Protein AF-A0A950XV30-F1 (afdb_monomer_lite)

Secondary structure (DSSP, 8-state):
--------SSHHHHHHHHHHHHHHHHHHHHT--HHHHHHHHHHHHHTSHHHHHHHHHHHHHHHHHHHS--SS--SS-TTTHHHHHHHHHHHHHHHHHHHHHHHHHHHHHHHHHHHHHHHHHHHHHHHHHHHHHHHHHHHHTT-GGGG-HHHHHTTS---HHHHHHHHHHHS--

Sequence (173 aa):
MKITPKLTATSTVAQDNISRIVRLETEFLEKRSFAERIGDRIADFMGSIQFVLIHVVWFTLWIVVNISFVPLPHFDPYPFLLLGQIVSIEAVLLSTFVLMKQNRMSRRADQREHLDLQINLLSEQELTKLLQLTRLLCERHGIVEARDEQVKELAKETAVEELAETLKREMPD

Radius of gyration: 30.9 Å; chains: 1; bounding box: 87×41×77 Å

pLDDT: mean 76.93, std 13.34,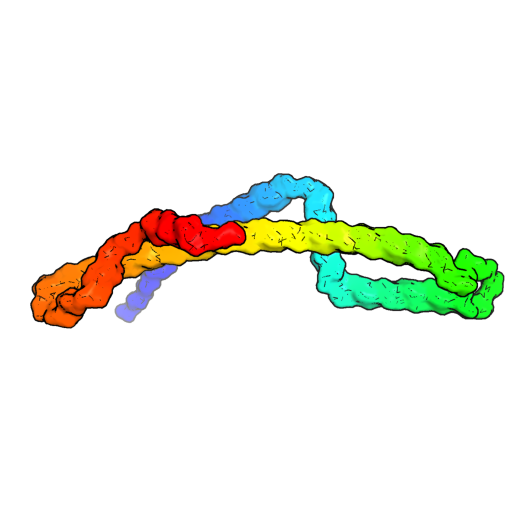 range [37.91, 95.75]

Foldseek 3Di:
DDDDDDPDDPCPVVVVVVVVVVVVVVVVVVPDDPVVVVLVVVLVLLPDPVVVVVVVVVVVVLCCVQPDPDPDPNPQHPVRPPVVVVVVVVVVVSVVSVVVVVVVVVVVVVVVVVVVVVVVLVVLVVVLVVLVVVLVVCVVVVNPVSPDPVSVVSNPNPPVVVVVVVCVVPDDD

Structure (mmCIF, N/CA/C/O backbone):
data_AF-A0A950XV30-F1
#
_entry.id   AF-A0A950XV30-F1
#
loop_
_atom_site.group_PDB
_atom_site.id
_atom_site.type_symbol
_atom_site.label_atom_id
_atom_site.label_alt_id
_atom_site.label_comp_id
_atom_site.label_asym_id
_atom_site.label_entity_id
_atom_site.label_seq_id
_atom_site.pdbx_PDB_ins_code
_atom_site.Cartn_x
_atom_site.Cartn_y
_atom_site.Cartn_z
_atom_site.occupancy
_atom_site.B_iso_or_equiv
_atom_site.auth_seq_id
_atom_site.auth_comp_id
_atom_site.auth_asym_id
_atom_site.auth_atom_id
_atom_site.pdbx_PDB_model_num
ATOM 1 N N . MET A 1 1 ? -58.975 -3.823 -2.084 1.00 40.47 1 MET A N 1
ATOM 2 C CA . MET A 1 1 ? -57.963 -3.931 -1.012 1.00 40.47 1 MET A CA 1
ATOM 3 C C . MET A 1 1 ? -56.592 -4.086 -1.664 1.00 40.47 1 MET A C 1
ATOM 5 O O . MET A 1 1 ? -56.290 -5.158 -2.163 1.00 40.47 1 MET A O 1
ATOM 9 N N . LYS A 1 2 ? -55.813 -3.003 -1.787 1.00 37.91 2 LYS A N 1
ATOM 10 C CA . LYS A 1 2 ? -54.412 -3.043 -2.240 1.00 37.91 2 LYS A CA 1
ATOM 11 C C . LYS A 1 2 ? -53.585 -2.317 -1.188 1.00 37.91 2 LYS A C 1
ATOM 13 O O . LYS A 1 2 ? -53.742 -1.116 -1.011 1.00 37.91 2 LYS A O 1
ATOM 18 N N . ILE A 1 3 ? -52.784 -3.079 -0.456 1.00 47.97 3 ILE A N 1
ATOM 19 C CA . ILE A 1 3 ? -51.847 -2.575 0.542 1.00 47.97 3 ILE A CA 1
ATOM 20 C C . ILE A 1 3 ? -50.509 -2.420 -0.183 1.00 47.97 3 ILE A C 1
ATOM 22 O O . ILE A 1 3 ? -49.890 -3.410 -0.559 1.00 47.97 3 ILE A O 1
ATOM 26 N N . THR A 1 4 ? -50.095 -1.183 -0.434 1.00 45.41 4 THR A N 1
ATOM 27 C CA . THR A 1 4 ? -48.734 -0.840 -0.868 1.00 45.41 4 THR A CA 1
ATOM 28 C C . THR A 1 4 ? -47.928 -0.418 0.361 1.00 45.41 4 THR A C 1
ATOM 30 O O . THR A 1 4 ? -48.354 0.522 1.038 1.00 45.41 4 THR A O 1
ATOM 33 N N . PRO A 1 5 ? -46.789 -1.059 0.682 1.00 51.12 5 PRO A N 1
ATOM 34 C CA . PRO A 1 5 ? -45.969 -0.642 1.809 1.00 51.12 5 PRO A CA 1
ATOM 35 C C . PRO A 1 5 ? -45.087 0.556 1.419 1.00 51.12 5 PRO A C 1
ATOM 37 O O . PRO A 1 5 ? -44.479 0.591 0.350 1.00 51.12 5 PRO A O 1
ATOM 40 N N . LYS A 1 6 ? -45.039 1.554 2.306 1.00 48.62 6 LYS A N 1
ATOM 41 C CA . LYS A 1 6 ? -44.153 2.728 2.257 1.00 48.62 6 LYS A CA 1
ATOM 42 C C . LYS A 1 6 ? -42.691 2.289 2.448 1.00 48.62 6 LYS A C 1
ATOM 44 O O . LYS A 1 6 ? -42.301 1.941 3.557 1.00 48.62 6 LYS A O 1
ATOM 49 N N . LEU A 1 7 ? -41.882 2.368 1.394 1.00 50.59 7 LEU A N 1
ATOM 50 C CA . LEU A 1 7 ? -40.415 2.278 1.424 1.00 50.59 7 LEU A CA 1
ATOM 51 C C . LEU A 1 7 ? -39.828 3.673 1.146 1.00 50.59 7 LEU A C 1
ATOM 53 O O . LEU A 1 7 ? -39.412 3.950 0.029 1.00 50.59 7 LEU A O 1
ATOM 57 N N . THR A 1 8 ? -39.851 4.592 2.117 1.00 53.66 8 THR A N 1
ATOM 58 C CA . THR A 1 8 ? -39.349 5.973 1.900 1.00 53.66 8 THR A CA 1
ATOM 59 C C . THR A 1 8 ? -38.631 6.606 3.101 1.00 53.66 8 THR A C 1
ATOM 61 O O . THR A 1 8 ? -38.468 7.819 3.126 1.00 53.66 8 THR A O 1
ATOM 64 N N . ALA A 1 9 ? -38.195 5.833 4.104 1.00 53.41 9 ALA A N 1
ATOM 65 C CA . ALA A 1 9 ? -37.477 6.388 5.268 1.00 53.41 9 ALA A CA 1
ATOM 66 C C . ALA A 1 9 ? -35.976 6.040 5.312 1.00 53.41 9 ALA A C 1
ATOM 68 O O . ALA A 1 9 ? -35.199 6.770 5.914 1.00 53.41 9 ALA A O 1
ATOM 69 N N . THR A 1 10 ? -35.539 4.971 4.642 1.00 52.53 10 THR A N 1
ATOM 70 C CA . THR A 1 10 ? -34.134 4.520 4.668 1.00 52.53 10 THR A CA 1
ATOM 71 C C . THR A 1 10 ? -33.253 5.189 3.606 1.00 52.53 10 THR A C 1
ATOM 73 O O . THR A 1 10 ? -32.030 5.111 3.687 1.00 52.53 10 THR A O 1
ATOM 76 N N . SER A 1 11 ? -33.843 5.865 2.611 1.00 58.97 11 SER A N 1
ATOM 77 C CA . SER A 1 11 ? -33.090 6.481 1.510 1.00 58.97 11 SER A CA 1
ATOM 78 C C . SER A 1 11 ? -32.386 7.780 1.903 1.00 58.97 11 SER A C 1
ATOM 80 O O . SER A 1 11 ? -31.372 8.097 1.300 1.00 58.97 11 SER A O 1
ATOM 82 N N . THR A 1 12 ? -32.863 8.518 2.909 1.00 65.75 12 THR A N 1
ATOM 83 C CA . THR A 1 12 ? -32.299 9.826 3.288 1.00 65.75 12 THR A CA 1
ATOM 84 C C . THR A 1 12 ? -30.998 9.709 4.073 1.00 65.75 12 THR A C 1
ATOM 86 O O . THR A 1 12 ? -30.049 10.416 3.758 1.00 65.75 12 THR A O 1
ATOM 89 N N . VAL A 1 13 ? -30.907 8.792 5.042 1.00 69.81 13 VAL A N 1
ATOM 90 C CA . VAL A 1 13 ? -29.677 8.591 5.836 1.00 69.81 13 VAL A CA 1
ATOM 91 C C . VAL A 1 13 ? -28.576 7.946 4.993 1.00 69.81 13 VAL A C 1
ATOM 93 O O . VAL A 1 13 ? -27.427 8.371 5.048 1.00 69.81 13 VAL A O 1
ATOM 96 N N . ALA A 1 14 ? -28.921 6.962 4.156 1.00 71.31 14 ALA A N 1
ATOM 97 C CA . ALA A 1 14 ? -27.965 6.353 3.236 1.00 71.31 14 ALA A CA 1
ATOM 98 C C . ALA A 1 14 ? -27.452 7.365 2.194 1.00 71.31 14 ALA A C 1
ATOM 100 O O . ALA A 1 14 ? -26.251 7.420 1.943 1.00 71.31 14 ALA A O 1
ATOM 101 N N . GLN A 1 15 ? -28.332 8.202 1.627 1.00 76.06 15 GLN A N 1
ATOM 102 C CA . GLN A 1 15 ? -27.927 9.265 0.700 1.00 76.06 15 GLN A CA 1
ATOM 103 C C . GLN A 1 15 ? -27.083 10.345 1.384 1.00 76.06 15 GLN A C 1
ATOM 105 O O . GLN A 1 15 ? -26.090 10.779 0.802 1.00 76.06 15 GLN A O 1
ATOM 110 N N . ASP A 1 16 ? -27.424 10.741 2.613 1.00 77.50 16 ASP A N 1
ATOM 111 C CA . ASP A 1 16 ? -26.635 11.701 3.391 1.00 77.50 16 ASP A CA 1
ATOM 112 C C . ASP A 1 16 ? -25.234 11.148 3.690 1.00 77.50 16 ASP A C 1
ATOM 114 O O . ASP A 1 16 ? -24.238 11.804 3.391 1.00 77.50 16 ASP A O 1
ATOM 118 N N . ASN A 1 17 ? -25.131 9.898 4.149 1.00 77.69 17 ASN A N 1
ATOM 119 C CA . ASN A 1 17 ? -23.848 9.239 4.406 1.00 77.69 17 ASN A CA 1
ATOM 120 C C . ASN A 1 17 ? -22.986 9.124 3.141 1.00 77.69 17 ASN A C 1
ATOM 122 O O . ASN A 1 17 ? -21.804 9.462 3.174 1.00 77.69 17 ASN A O 1
ATOM 126 N N . ILE A 1 18 ? -23.573 8.715 2.010 1.00 80.50 18 ILE A N 1
ATOM 127 C CA . ILE A 1 18 ? -22.871 8.666 0.718 1.00 80.50 18 ILE A CA 1
ATOM 128 C C . ILE A 1 18 ? -22.387 10.066 0.327 1.00 80.50 18 ILE A C 1
ATOM 130 O O . ILE A 1 18 ? -21.238 10.223 -0.076 1.00 80.50 18 ILE A O 1
ATOM 134 N N . SER A 1 19 ? -23.217 11.099 0.495 1.00 78.44 19 SER A N 1
ATOM 135 C CA . SER A 1 19 ? -22.829 12.476 0.170 1.00 78.44 19 SER A CA 1
ATOM 136 C C . SER A 1 19 ? -21.684 12.995 1.048 1.00 78.44 19 SER A C 1
ATOM 138 O O . SER A 1 19 ? -20.811 13.710 0.554 1.00 78.44 19 SER A O 1
ATOM 140 N N . ARG A 1 20 ? -21.626 12.584 2.323 1.00 76.81 20 ARG A N 1
ATOM 141 C CA . ARG A 1 20 ? -20.527 12.915 3.244 1.00 76.81 20 ARG A CA 1
ATOM 142 C C . ARG A 1 20 ? -19.228 12.213 2.863 1.00 76.81 20 ARG A C 1
ATOM 144 O O . ARG A 1 20 ? -18.186 12.861 2.859 1.00 76.81 20 ARG A O 1
ATOM 151 N N . ILE A 1 21 ? -19.290 10.930 2.503 1.00 76.62 21 ILE A N 1
ATOM 152 C CA . ILE A 1 21 ? -18.128 10.168 2.017 1.00 76.62 21 ILE A CA 1
ATOM 153 C C . ILE A 1 21 ? -17.586 10.808 0.737 1.00 76.62 21 ILE A C 1
ATOM 155 O O . ILE A 1 21 ? -16.397 11.104 0.654 1.00 76.62 21 ILE A O 1
ATOM 159 N N . VAL A 1 22 ? -18.468 11.107 -0.221 1.00 76.81 22 VAL A N 1
ATOM 160 C CA . VAL A 1 22 ? -18.091 11.768 -1.477 1.00 76.81 22 VAL A CA 1
ATOM 161 C C . VAL A 1 22 ? -17.480 13.142 -1.210 1.00 76.81 22 VAL A C 1
ATOM 163 O O . VAL A 1 22 ? -16.454 13.455 -1.804 1.00 76.81 22 VAL A O 1
ATOM 166 N N . ARG A 1 23 ? -18.043 13.944 -0.291 1.00 76.25 23 ARG A N 1
ATOM 167 C CA . ARG A 1 23 ? -17.497 15.266 0.056 1.00 76.25 23 ARG A CA 1
ATOM 168 C C . ARG A 1 23 ? -16.100 15.171 0.676 1.00 76.25 23 ARG A C 1
ATOM 170 O O . ARG A 1 23 ? -15.209 15.914 0.270 1.00 76.25 23 ARG A O 1
ATOM 177 N N . LEU A 1 24 ? -15.899 14.255 1.622 1.00 73.31 24 LEU A N 1
ATOM 178 C CA . LEU A 1 24 ? -14.591 14.026 2.240 1.00 73.31 24 LEU A CA 1
ATOM 179 C C . LEU A 1 24 ? -13.563 13.596 1.192 1.00 73.31 24 LEU A C 1
ATOM 181 O O . LEU A 1 24 ? -12.463 14.141 1.150 1.00 73.31 24 LEU A O 1
ATOM 185 N N . GLU A 1 25 ? -13.932 12.681 0.298 1.00 67.81 25 GLU A N 1
ATOM 186 C CA . GLU A 1 25 ? -13.052 12.243 -0.782 1.00 67.81 25 GLU A CA 1
ATOM 187 C C . GLU A 1 25 ? -12.741 13.381 -1.764 1.00 67.81 25 GLU A C 1
ATOM 189 O O . GLU A 1 25 ? -11.584 13.557 -2.142 1.00 67.81 25 GLU A O 1
ATOM 194 N N . THR A 1 26 ? -13.717 14.231 -2.105 1.00 65.50 26 THR A N 1
ATOM 195 C CA . THR A 1 26 ? -13.465 15.423 -2.930 1.00 65.50 26 THR A CA 1
ATOM 196 C C . THR A 1 26 ? -12.553 16.435 -2.242 1.00 65.50 26 THR A C 1
ATOM 198 O O . THR A 1 26 ? -11.645 16.933 -2.895 1.00 65.50 26 THR A O 1
ATOM 201 N N . GLU A 1 27 ? -12.692 16.683 -0.936 1.00 67.31 27 GLU A N 1
ATOM 202 C CA . GLU A 1 27 ? -11.785 17.577 -0.197 1.00 67.31 27 GLU A CA 1
ATOM 203 C C . GLU A 1 27 ? -10.356 17.012 -0.114 1.00 67.31 27 GLU A C 1
ATOM 205 O O . GLU A 1 27 ? -9.377 17.760 -0.205 1.00 67.31 27 GLU A O 1
ATOM 210 N N . PHE A 1 28 ? -10.214 15.688 0.005 1.00 61.16 28 PHE A N 1
ATOM 211 C CA . PHE A 1 28 ? -8.917 15.012 -0.089 1.00 61.16 28 PHE A CA 1
ATOM 212 C C . PHE A 1 28 ? -8.311 15.111 -1.494 1.00 61.16 28 PHE A C 1
ATOM 214 O O . PHE A 1 28 ? -7.094 15.245 -1.622 1.00 61.16 28 PHE A O 1
ATOM 221 N N . LEU A 1 29 ? -9.130 15.057 -2.547 1.00 58.28 29 LEU A N 1
ATOM 222 C CA . LEU A 1 29 ? -8.680 15.183 -3.934 1.00 58.28 29 LEU A CA 1
ATOM 223 C C . LEU A 1 29 ? -8.347 16.634 -4.319 1.00 58.28 29 LEU A C 1
ATOM 225 O O . LEU A 1 29 ? -7.397 16.847 -5.073 1.00 58.28 29 LEU A O 1
ATOM 229 N N . GLU A 1 30 ? -9.080 17.620 -3.798 1.00 59.59 30 GLU A N 1
ATOM 230 C CA . GLU A 1 30 ? -8.876 19.050 -4.073 1.00 59.59 30 GLU A CA 1
ATOM 231 C C . GLU A 1 30 ? -7.606 19.609 -3.420 1.00 59.59 30 GLU A C 1
ATOM 233 O O . GLU A 1 30 ? -7.003 20.541 -3.950 1.00 59.59 30 GLU A O 1
ATOM 238 N N . LYS A 1 31 ? -7.137 19.007 -2.320 1.00 56.94 31 LYS A N 1
ATOM 239 C CA . LYS A 1 31 ? -5.886 19.399 -1.646 1.00 56.94 31 LYS A CA 1
ATOM 240 C C . LYS A 1 31 ? -4.624 18.746 -2.217 1.00 56.94 31 LYS A C 1
ATOM 242 O O . LYS A 1 31 ? -3.536 19.003 -1.702 1.00 56.94 31 LYS A O 1
ATOM 247 N N . ARG A 1 32 ? -4.729 17.912 -3.258 1.00 59.94 32 ARG A N 1
ATOM 248 C CA . ARG A 1 32 ? -3.559 17.207 -3.795 1.00 59.94 32 ARG A CA 1
ATOM 249 C C . ARG A 1 32 ? -2.660 18.115 -4.615 1.00 59.94 32 ARG A C 1
ATOM 251 O O . ARG A 1 32 ? -3.085 18.727 -5.596 1.00 59.94 32 ARG A O 1
ATOM 258 N N . SER A 1 33 ? -1.379 18.120 -4.262 1.00 71.12 33 SER A N 1
ATOM 259 C CA . SER A 1 33 ? -0.349 18.790 -5.053 1.00 71.12 33 SER A CA 1
ATOM 260 C C . SER A 1 33 ? -0.275 18.173 -6.456 1.00 71.12 33 SER A C 1
ATOM 262 O O . SER A 1 33 ? -0.471 16.969 -6.640 1.00 71.12 33 SER A O 1
ATOM 264 N N . PHE A 1 34 ? 0.048 18.980 -7.471 1.00 68.12 34 PHE A N 1
ATOM 265 C CA . PHE A 1 34 ? 0.259 18.507 -8.847 1.00 68.12 34 PHE A CA 1
ATOM 266 C C . PHE A 1 34 ? 1.256 17.332 -8.905 1.00 68.12 34 PHE A C 1
ATOM 268 O O . PHE A 1 34 ? 1.055 16.379 -9.662 1.00 68.12 34 PHE A O 1
ATOM 275 N N . ALA A 1 35 ? 2.265 17.352 -8.028 1.00 65.19 35 ALA A N 1
ATOM 276 C CA . ALA A 1 35 ? 3.236 16.275 -7.861 1.00 65.19 35 ALA A CA 1
ATOM 277 C C . ALA A 1 35 ? 2.605 14.961 -7.361 1.00 65.19 35 ALA A C 1
ATOM 279 O O . ALA A 1 35 ? 2.950 13.893 -7.859 1.00 65.19 35 ALA A O 1
ATOM 280 N N . GLU A 1 36 ? 1.638 15.016 -6.442 1.00 69.19 36 GLU A N 1
ATOM 281 C CA . GLU A 1 36 ? 0.926 13.824 -5.954 1.00 69.19 36 GLU A CA 1
ATOM 282 C C . GLU A 1 36 ? 0.019 13.234 -7.035 1.00 69.19 36 GLU A C 1
ATOM 284 O O . GLU A 1 36 ? -0.088 12.018 -7.176 1.00 69.19 36 GLU A O 1
ATOM 289 N N . ARG A 1 37 ? -0.603 14.090 -7.852 1.00 73.19 37 ARG A N 1
ATOM 290 C CA . ARG A 1 37 ? -1.478 13.647 -8.945 1.00 73.19 37 ARG A CA 1
ATOM 291 C C . ARG A 1 37 ? -0.700 12.967 -10.071 1.00 73.19 37 ARG A C 1
ATOM 293 O O . ARG A 1 37 ? -1.187 11.997 -10.650 1.00 73.19 37 ARG A O 1
ATOM 300 N N . ILE A 1 38 ? 0.503 13.457 -10.369 1.00 72.31 38 ILE A N 1
ATOM 301 C CA . ILE A 1 38 ? 1.439 12.790 -11.281 1.00 72.31 38 ILE A CA 1
ATOM 302 C C . ILE A 1 38 ? 1.968 11.500 -10.648 1.00 72.31 38 ILE A C 1
ATOM 3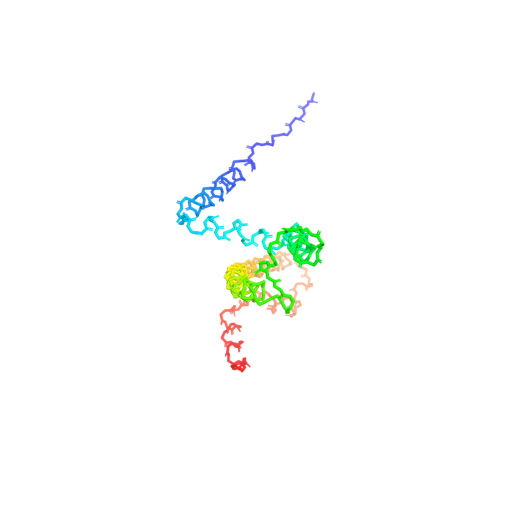04 O O . ILE A 1 38 ? 1.953 10.459 -11.302 1.00 72.31 38 ILE A O 1
ATOM 308 N N . GLY A 1 39 ? 2.367 11.548 -9.376 1.00 71.94 39 GLY A N 1
ATOM 309 C CA . GLY A 1 39 ? 2.893 10.399 -8.642 1.00 71.94 39 GLY A CA 1
ATOM 310 C C . GLY A 1 39 ? 1.920 9.223 -8.584 1.00 71.94 39 GLY A C 1
ATOM 311 O O . GLY A 1 39 ? 2.338 8.081 -8.747 1.00 71.94 39 GLY A O 1
ATOM 312 N N . ASP A 1 40 ? 0.620 9.475 -8.427 1.00 73.12 40 ASP A N 1
ATOM 313 C CA . ASP A 1 40 ? -0.397 8.420 -8.436 1.00 73.12 40 ASP A CA 1
ATOM 314 C C . ASP A 1 40 ? -0.525 7.751 -9.811 1.00 73.12 40 ASP A C 1
ATOM 316 O O . ASP A 1 40 ? -0.476 6.526 -9.889 1.00 73.12 40 ASP A O 1
ATOM 320 N N . ARG A 1 41 ? -0.571 8.527 -10.903 1.00 75.50 41 ARG A N 1
ATOM 321 C CA . ARG A 1 41 ? -0.612 7.953 -12.262 1.00 75.50 41 ARG A CA 1
ATOM 322 C C . ARG A 1 41 ? 0.635 7.138 -12.582 1.00 75.50 41 ARG A C 1
ATOM 324 O O . ARG A 1 41 ? 0.537 6.078 -13.192 1.00 75.50 41 ARG A O 1
ATOM 331 N N . ILE A 1 42 ? 1.799 7.639 -12.180 1.00 75.38 42 ILE A N 1
ATOM 332 C CA . ILE A 1 42 ? 3.076 6.954 -12.374 1.00 75.38 42 ILE A CA 1
ATOM 333 C C . ILE A 1 42 ? 3.108 5.653 -11.558 1.00 75.38 42 ILE A C 1
ATOM 335 O O . ILE A 1 42 ? 3.480 4.607 -12.084 1.00 75.38 42 ILE A O 1
ATOM 339 N N . ALA A 1 43 ? 2.668 5.690 -10.298 1.00 74.25 43 ALA A N 1
ATOM 340 C CA . ALA A 1 43 ? 2.617 4.520 -9.425 1.00 74.25 43 ALA A CA 1
ATOM 341 C C . ALA A 1 43 ? 1.661 3.431 -9.941 1.00 74.25 43 ALA A C 1
ATOM 343 O O . ALA A 1 43 ? 1.920 2.238 -9.749 1.00 74.25 43 ALA A O 1
ATOM 344 N N . ASP A 1 44 ? 0.562 3.822 -10.582 1.00 78.69 44 ASP A N 1
ATOM 345 C CA . ASP A 1 44 ? -0.372 2.889 -11.213 1.00 78.69 44 ASP A CA 1
ATOM 346 C C . ASP A 1 44 ? 0.213 2.315 -12.510 1.00 78.69 44 ASP A C 1
ATOM 348 O O . ASP A 1 44 ? 0.139 1.107 -12.737 1.00 78.69 44 ASP A O 1
ATOM 352 N N . PHE A 1 45 ? 0.888 3.146 -13.309 1.00 81.06 45 PHE A N 1
ATOM 353 C CA . PHE A 1 45 ? 1.557 2.722 -14.539 1.00 81.06 45 PHE A CA 1
ATOM 354 C C . PHE A 1 45 ? 2.701 1.729 -14.283 1.00 81.06 45 PHE A C 1
ATOM 356 O O . PHE A 1 45 ? 2.755 0.693 -14.940 1.00 81.06 45 PHE A O 1
ATOM 363 N N . MET A 1 46 ? 3.560 1.973 -13.286 1.00 80.69 46 MET A N 1
ATOM 364 C CA . MET A 1 46 ? 4.669 1.068 -12.930 1.00 80.69 46 MET A CA 1
ATOM 365 C C . MET A 1 46 ? 4.209 -0.321 -12.468 1.00 80.69 46 MET A C 1
ATOM 367 O O . MET A 1 46 ? 4.973 -1.276 -12.544 1.00 80.69 46 MET A O 1
ATOM 371 N N . GLY A 1 47 ? 2.971 -0.450 -11.982 1.00 77.69 47 GLY A N 1
ATOM 372 C CA . GLY A 1 47 ? 2.395 -1.739 -11.591 1.00 77.69 47 GLY A CA 1
ATOM 373 C C . GLY A 1 47 ? 1.724 -2.503 -12.736 1.00 77.69 47 GLY A C 1
ATOM 374 O O . GLY A 1 47 ? 1.173 -3.574 -12.494 1.00 77.69 47 GLY A O 1
ATOM 375 N N . SER A 1 48 ? 1.708 -1.954 -13.954 1.00 86.81 48 SER A N 1
ATOM 376 C CA . SER A 1 48 ? 0.987 -2.525 -15.094 1.00 86.81 48 SER A CA 1
ATOM 377 C C . SER A 1 48 ? 1.866 -3.453 -15.930 1.00 86.81 48 SER A C 1
ATOM 379 O O . SER A 1 48 ? 3.034 -3.176 -16.190 1.00 86.81 48 SER A O 1
ATOM 381 N N . ILE A 1 49 ? 1.267 -4.515 -16.473 1.00 87.94 49 ILE A N 1
ATOM 382 C CA . ILE A 1 49 ? 1.916 -5.384 -17.467 1.00 87.94 49 ILE A CA 1
ATOM 383 C C . ILE A 1 49 ? 2.321 -4.620 -18.740 1.00 87.94 49 ILE A C 1
ATOM 385 O O . ILE A 1 49 ? 3.293 -4.973 -19.406 1.00 87.94 49 ILE A O 1
ATOM 389 N N . GLN A 1 50 ? 1.611 -3.532 -19.060 1.00 89.44 50 GLN A N 1
ATOM 390 C CA . GLN A 1 50 ? 1.912 -2.689 -20.219 1.00 89.44 50 GLN A CA 1
ATOM 391 C C . GLN A 1 50 ? 3.264 -1.981 -20.079 1.00 89.44 50 GLN A C 1
ATOM 393 O O . GLN A 1 50 ? 3.978 -1.843 -21.069 1.00 89.44 50 GLN A O 1
ATOM 398 N N . PHE A 1 51 ? 3.641 -1.581 -18.859 1.00 89.44 51 PHE A N 1
ATOM 399 C CA . PHE A 1 51 ? 4.940 -0.968 -18.579 1.00 89.44 51 PHE A CA 1
ATOM 400 C C . PHE A 1 51 ? 6.081 -1.921 -18.946 1.00 89.44 51 PHE A C 1
ATOM 402 O O . PHE A 1 51 ? 6.994 -1.541 -19.676 1.00 89.44 51 PHE A O 1
ATOM 409 N N . VAL A 1 52 ? 5.982 -3.183 -18.517 1.00 89.75 52 VAL A N 1
ATOM 410 C CA . VAL A 1 52 ? 6.987 -4.218 -18.803 1.00 89.75 52 VAL A CA 1
ATOM 411 C C . VAL A 1 52 ? 7.123 -4.447 -20.309 1.00 89.75 52 VAL A C 1
ATOM 413 O O . VAL A 1 52 ? 8.236 -4.465 -20.829 1.00 89.75 52 VAL A O 1
ATOM 416 N N . LEU A 1 53 ? 6.001 -4.558 -21.028 1.00 93.81 53 LEU A N 1
ATOM 417 C CA . LEU A 1 53 ? 6.010 -4.775 -22.477 1.00 93.81 53 LEU A CA 1
ATOM 418 C C . LEU A 1 53 ? 6.702 -3.627 -23.229 1.00 93.81 53 LEU A C 1
ATOM 420 O O . LEU A 1 53 ? 7.498 -3.885 -24.131 1.00 93.81 53 LEU A O 1
ATOM 424 N N . ILE A 1 54 ? 6.439 -2.375 -22.838 1.00 93.62 54 ILE A N 1
ATOM 425 C CA . ILE A 1 54 ? 7.082 -1.195 -23.435 1.00 93.62 54 ILE A CA 1
ATOM 426 C C . ILE A 1 54 ? 8.605 -1.261 -23.264 1.00 93.62 54 ILE A C 1
ATOM 428 O O . ILE A 1 54 ? 9.321 -1.040 -24.237 1.00 93.62 54 ILE A O 1
ATOM 432 N N . HIS A 1 55 ? 9.102 -1.624 -22.077 1.00 92.38 55 HIS A N 1
ATOM 433 C CA . HIS A 1 55 ? 10.545 -1.728 -21.817 1.00 92.38 55 HIS A CA 1
ATOM 434 C C . HIS A 1 55 ? 11.188 -2.855 -22.620 1.00 92.38 55 HIS A C 1
ATOM 436 O O . HIS A 1 55 ? 12.238 -2.656 -23.225 1.00 92.38 55 HIS A O 1
ATOM 442 N N . VAL A 1 56 ? 10.543 -4.023 -22.698 1.00 94.12 56 VAL A N 1
ATOM 443 C CA . VAL A 1 56 ? 11.046 -5.143 -23.509 1.00 94.12 56 VAL A CA 1
ATOM 444 C C . VAL A 1 56 ? 11.157 -4.747 -24.981 1.00 94.12 56 VAL A C 1
ATOM 446 O O . VAL A 1 56 ? 12.192 -4.993 -25.603 1.00 94.12 56 VAL A O 1
ATOM 449 N N . VAL A 1 57 ? 10.127 -4.105 -25.538 1.00 95.75 57 VAL A N 1
ATOM 450 C CA . VAL A 1 57 ? 10.138 -3.637 -26.933 1.00 95.75 57 VAL A CA 1
ATOM 451 C C . VAL A 1 57 ? 11.205 -2.564 -27.138 1.00 95.75 57 VAL A C 1
ATOM 453 O O . VAL A 1 57 ? 11.961 -2.645 -28.102 1.00 95.75 57 VAL A O 1
ATOM 456 N N . TRP A 1 58 ? 11.306 -1.598 -26.223 1.00 94.12 58 TRP A N 1
ATOM 457 C CA . TRP A 1 58 ? 12.310 -0.535 -26.259 1.00 94.12 58 TRP A CA 1
ATOM 458 C C . TRP A 1 58 ? 13.740 -1.087 -26.251 1.00 94.12 58 TRP A C 1
ATOM 460 O O . TRP A 1 58 ? 14.526 -0.756 -27.139 1.00 94.12 58 TRP A O 1
ATOM 470 N N . PHE A 1 59 ? 14.069 -1.981 -25.312 1.00 92.62 59 PHE A N 1
ATOM 471 C CA . PHE A 1 59 ? 15.394 -2.603 -25.236 1.00 92.62 59 PHE A CA 1
ATOM 472 C C . PHE A 1 59 ? 15.693 -3.461 -26.461 1.00 92.62 59 PHE A C 1
ATOM 474 O O . PHE A 1 59 ? 16.792 -3.393 -27.007 1.00 92.62 59 PHE A O 1
ATOM 481 N N . THR A 1 60 ? 14.709 -4.225 -26.939 1.00 91.88 60 THR A N 1
ATOM 482 C CA . THR A 1 60 ? 14.865 -5.032 -28.155 1.00 91.88 60 THR A CA 1
ATOM 483 C C . THR A 1 60 ? 15.148 -4.142 -29.362 1.00 91.88 60 THR A C 1
ATOM 485 O O . THR A 1 60 ? 16.078 -4.415 -30.115 1.00 91.88 60 THR A O 1
ATOM 488 N N . LEU A 1 61 ? 14.397 -3.048 -29.528 1.00 90.81 61 LEU A N 1
ATOM 489 C CA . LEU A 1 61 ? 14.602 -2.091 -30.614 1.00 90.81 61 LEU A CA 1
ATOM 490 C C . LEU A 1 61 ? 15.986 -1.435 -30.527 1.00 90.81 61 LEU A C 1
ATOM 492 O O . LEU A 1 61 ? 16.673 -1.349 -31.541 1.00 90.81 61 LEU A O 1
ATOM 496 N N . TRP A 1 62 ? 16.421 -1.032 -29.329 1.00 89.12 62 TRP A N 1
ATOM 497 C CA . TRP A 1 62 ? 17.748 -0.450 -29.109 1.00 89.12 62 TRP A CA 1
ATOM 498 C C . TRP A 1 62 ? 18.866 -1.407 -29.525 1.00 89.12 62 TRP A C 1
ATOM 500 O O . TRP A 1 62 ? 19.779 -1.022 -30.257 1.00 89.12 62 TRP A O 1
ATOM 510 N N . ILE A 1 63 ? 18.775 -2.667 -29.095 1.00 87.25 63 ILE A N 1
ATOM 511 C CA . ILE A 1 63 ? 19.748 -3.709 -29.430 1.00 87.25 63 ILE A CA 1
ATOM 512 C C . ILE A 1 63 ? 19.742 -3.970 -30.940 1.00 87.25 63 ILE A C 1
ATOM 514 O O . ILE A 1 63 ? 20.802 -3.978 -31.559 1.00 87.25 63 ILE A O 1
ATOM 518 N N . VAL A 1 64 ? 18.568 -4.133 -31.558 1.00 87.31 64 VAL A N 1
ATOM 519 C CA . VAL A 1 64 ? 18.448 -4.385 -33.003 1.00 87.31 64 VAL A CA 1
ATOM 520 C C . VAL A 1 64 ? 19.037 -3.233 -33.814 1.00 87.31 64 VAL A C 1
ATOM 522 O O . VAL A 1 64 ? 19.771 -3.501 -34.760 1.00 87.31 64 VAL A O 1
ATOM 525 N N . VAL A 1 65 ? 18.783 -1.975 -33.445 1.00 85.00 65 VAL A N 1
ATOM 526 C CA . VAL A 1 65 ? 19.339 -0.800 -34.140 1.00 85.00 65 VAL A CA 1
ATOM 527 C C . VAL A 1 65 ? 20.864 -0.730 -34.016 1.00 85.00 65 VAL A C 1
ATOM 529 O O . VAL A 1 65 ? 21.520 -0.376 -34.990 1.00 85.00 65 VAL A O 1
ATOM 532 N N . ASN A 1 66 ? 21.434 -1.090 -32.861 1.00 82.19 66 ASN A N 1
ATOM 533 C CA . ASN A 1 66 ? 22.883 -1.012 -32.634 1.00 82.19 66 ASN A CA 1
ATOM 534 C C . ASN A 1 66 ? 23.665 -2.262 -33.092 1.00 82.19 66 ASN A C 1
ATOM 536 O O . ASN A 1 66 ? 24.874 -2.169 -33.281 1.00 82.19 66 ASN A O 1
ATOM 540 N N . ILE A 1 67 ? 23.008 -3.416 -33.279 1.00 78.69 67 ILE A N 1
ATOM 541 C CA . ILE A 1 67 ? 23.616 -4.647 -33.830 1.00 78.69 67 ILE A CA 1
ATOM 542 C C . ILE A 1 67 ? 23.430 -4.748 -35.352 1.00 78.69 67 ILE A C 1
ATOM 544 O O . ILE A 1 67 ? 24.275 -5.324 -36.039 1.00 78.69 67 ILE A O 1
ATOM 548 N N . SER A 1 68 ? 22.313 -4.252 -35.893 1.00 64.81 68 SER A N 1
ATOM 549 C CA . SER A 1 68 ? 21.991 -4.430 -37.312 1.00 64.81 68 SER A CA 1
ATOM 550 C C . SER A 1 68 ? 22.872 -3.575 -38.217 1.00 64.81 68 SER A C 1
ATOM 552 O O . SER A 1 68 ? 23.257 -2.461 -37.881 1.00 64.81 68 SER A O 1
ATOM 554 N N . PHE A 1 69 ? 23.107 -4.103 -39.419 1.00 54.41 69 PHE A N 1
ATOM 555 C CA . PHE A 1 69 ? 23.902 -3.556 -40.523 1.00 54.41 69 PHE A CA 1
ATOM 556 C C . PHE A 1 69 ? 23.266 -2.303 -41.169 1.00 54.41 69 PHE A C 1
ATOM 558 O O . PHE A 1 69 ? 23.153 -2.201 -42.390 1.00 54.41 69 PHE A O 1
ATOM 565 N N . VAL A 1 70 ? 22.769 -1.361 -40.367 1.00 58.81 70 VAL A N 1
ATOM 566 C CA . VAL A 1 70 ? 22.351 -0.047 -40.859 1.00 58.81 70 VAL A CA 1
ATOM 567 C C . VAL A 1 70 ? 23.634 0.765 -41.067 1.00 58.81 70 VAL A C 1
ATOM 569 O O . VAL A 1 70 ? 24.469 0.785 -40.167 1.00 58.81 70 VAL A O 1
ATOM 572 N N . PRO A 1 71 ? 23.837 1.450 -42.209 1.00 58.06 71 PRO A N 1
ATOM 573 C CA . PRO A 1 71 ? 25.037 2.255 -42.484 1.00 58.06 71 PRO A CA 1
ATOM 574 C C . PRO A 1 71 ? 25.088 3.556 -41.654 1.00 58.06 71 PRO A C 1
ATOM 576 O O . PRO A 1 71 ? 25.584 4.584 -42.110 1.00 58.06 71 PRO A O 1
ATOM 579 N N . LEU A 1 72 ? 24.529 3.530 -40.445 1.00 61.09 72 LEU A N 1
ATOM 580 C CA . LEU A 1 72 ? 24.629 4.585 -39.453 1.00 61.09 72 LEU A CA 1
ATOM 581 C C . LEU A 1 72 ? 25.838 4.290 -38.551 1.00 61.09 72 LEU A C 1
ATOM 583 O O . LEU A 1 72 ? 26.144 3.125 -38.296 1.00 61.09 72 LEU A O 1
ATOM 587 N N . PRO A 1 73 ? 26.542 5.319 -38.053 1.00 63.25 73 PRO A N 1
ATOM 588 C CA . PRO A 1 73 ? 27.575 5.124 -37.044 1.00 63.25 73 PRO A CA 1
ATOM 589 C C . PRO A 1 73 ? 26.990 4.372 -35.841 1.00 63.25 73 PRO A C 1
ATOM 591 O O . PRO A 1 73 ? 25.926 4.751 -35.352 1.00 63.25 73 PRO A O 1
ATOM 594 N N . HIS A 1 74 ? 27.675 3.327 -35.364 1.00 65.94 74 HIS A N 1
ATOM 595 C CA . HIS A 1 74 ? 27.287 2.605 -34.149 1.00 65.94 74 HIS A CA 1
ATOM 596 C C . HIS A 1 74 ? 27.246 3.598 -32.979 1.00 65.94 74 HIS A C 1
ATOM 598 O O . HIS A 1 74 ? 28.292 4.070 -32.531 1.00 65.94 74 HIS A O 1
ATOM 604 N N . PHE A 1 75 ? 26.042 3.958 -32.530 1.00 73.00 75 PHE A N 1
ATOM 605 C CA . PHE A 1 75 ? 25.843 4.961 -31.484 1.00 73.00 75 PHE A CA 1
ATOM 606 C C . PHE A 1 75 ? 26.194 4.405 -30.097 1.00 73.00 75 PHE A C 1
ATOM 608 O O . PHE A 1 75 ? 26.797 5.107 -29.290 1.00 73.00 75 PHE A O 1
ATOM 615 N N . ASP A 1 76 ? 25.869 3.133 -29.848 1.00 80.88 76 ASP A N 1
ATOM 616 C CA . ASP A 1 76 ? 26.166 2.416 -28.606 1.00 80.88 76 ASP A CA 1
ATOM 617 C C . ASP A 1 76 ? 26.745 1.021 -28.930 1.00 80.88 76 ASP A C 1
ATOM 619 O O . ASP A 1 76 ? 26.004 0.040 -29.027 1.00 80.88 76 ASP A O 1
ATOM 623 N N . PRO A 1 77 ? 28.064 0.911 -29.182 1.00 79.88 77 PRO A N 1
ATOM 624 C CA . PRO A 1 77 ? 28.713 -0.362 -29.485 1.00 79.88 77 PRO A CA 1
ATOM 625 C C . PRO A 1 77 ? 28.616 -1.343 -28.314 1.00 79.88 77 PRO A C 1
ATOM 627 O O . PRO A 1 77 ? 28.666 -0.942 -27.150 1.00 79.88 77 PRO A O 1
ATOM 630 N N . TYR A 1 78 ? 28.562 -2.645 -28.613 1.00 79.69 78 TYR A N 1
ATOM 631 C CA . TYR A 1 78 ? 28.672 -3.690 -27.591 1.00 79.69 78 TYR A CA 1
ATOM 632 C C . TYR A 1 78 ? 29.944 -3.455 -26.752 1.00 79.69 78 TYR A C 1
ATOM 634 O O . TYR A 1 78 ? 31.024 -3.341 -27.341 1.00 79.69 78 TYR A O 1
ATOM 642 N N . PRO A 1 79 ? 29.860 -3.342 -25.411 1.00 82.81 79 PRO A N 1
ATOM 643 C CA . PRO A 1 79 ? 28.841 -3.891 -24.499 1.00 82.81 79 PRO A CA 1
ATOM 644 C C . PRO A 1 79 ? 27.655 -2.972 -24.099 1.00 82.81 79 PRO A C 1
ATOM 646 O O . PRO A 1 79 ? 27.062 -3.197 -23.048 1.00 82.81 79 PRO A O 1
ATOM 649 N N . PHE A 1 80 ? 27.277 -1.976 -24.908 1.00 87.12 80 PHE A N 1
ATOM 650 C CA . PHE A 1 80 ? 26.149 -1.048 -24.676 1.00 87.12 80 PHE A CA 1
ATOM 651 C C . PHE A 1 80 ? 26.287 -0.187 -23.410 1.00 87.12 80 PHE A C 1
ATOM 653 O O . PHE A 1 80 ? 25.472 -0.251 -22.481 1.00 87.12 80 PHE A O 1
ATOM 660 N N . LEU A 1 81 ? 27.350 0.617 -23.345 1.00 88.44 81 LEU A N 1
ATOM 661 C CA . LEU A 1 81 ? 27.630 1.441 -22.168 1.00 88.44 81 LEU A CA 1
ATOM 662 C C . LEU A 1 81 ? 26.514 2.465 -21.910 1.00 88.44 81 LEU A C 1
ATOM 664 O O . LEU A 1 81 ? 26.134 2.657 -20.754 1.00 88.44 81 LEU A O 1
ATOM 668 N N . LEU A 1 82 ? 25.972 3.103 -22.954 1.00 88.62 82 LEU A N 1
ATOM 669 C CA . LEU A 1 82 ? 24.945 4.139 -22.798 1.00 88.62 82 LEU A CA 1
ATOM 670 C C . LEU A 1 82 ? 23.622 3.549 -22.318 1.00 88.62 82 LEU A C 1
ATOM 672 O O . LEU A 1 82 ? 23.028 4.077 -21.375 1.00 88.62 82 LEU A O 1
ATOM 676 N N . LEU A 1 83 ? 23.197 2.432 -22.917 1.00 90.31 83 LEU A N 1
ATOM 677 C CA . LEU A 1 83 ? 22.011 1.707 -22.473 1.00 90.31 83 LEU A CA 1
ATOM 678 C C . LEU A 1 83 ? 22.115 1.347 -20.989 1.00 90.31 83 LEU A C 1
ATOM 680 O O . LEU A 1 83 ? 21.192 1.617 -20.225 1.00 90.31 83 LEU A O 1
ATOM 684 N N . GLY A 1 84 ? 23.262 0.807 -20.564 1.00 92.06 84 GLY A N 1
ATOM 685 C CA . GLY A 1 84 ? 23.490 0.436 -19.169 1.00 92.06 84 GLY A CA 1
ATOM 686 C C . GLY A 1 84 ? 23.370 1.616 -18.197 1.00 92.06 84 GLY A C 1
ATOM 687 O O . GLY A 1 84 ? 22.749 1.480 -17.143 1.00 92.06 84 GLY A O 1
ATOM 688 N N . GLN A 1 85 ? 23.908 2.789 -18.552 1.00 94.38 85 GLN A N 1
ATOM 689 C CA . GLN A 1 85 ? 23.782 3.993 -17.717 1.00 94.38 85 GLN A CA 1
ATOM 690 C C . GLN A 1 85 ? 22.325 4.460 -17.598 1.00 94.38 85 GLN A C 1
ATOM 692 O O . GLN A 1 85 ? 21.871 4.776 -16.498 1.00 94.38 85 GLN A O 1
ATOM 697 N N . ILE A 1 86 ? 21.580 4.464 -18.708 1.00 92.62 86 ILE A N 1
ATOM 698 C CA . ILE A 1 86 ? 20.166 4.865 -18.722 1.00 92.62 86 ILE A CA 1
ATOM 699 C C . ILE A 1 86 ? 19.333 3.920 -17.849 1.00 92.62 86 ILE A C 1
ATOM 701 O O . ILE A 1 86 ? 18.596 4.386 -16.981 1.00 92.62 86 ILE A O 1
ATOM 705 N N . VAL A 1 87 ? 19.509 2.607 -18.020 1.00 93.62 87 VAL A N 1
ATOM 706 C CA . VAL A 1 87 ? 18.803 1.574 -17.242 1.00 93.62 87 VAL A CA 1
ATOM 707 C C . VAL A 1 87 ? 19.097 1.700 -15.748 1.00 93.62 87 VAL A C 1
ATOM 709 O O . VAL A 1 87 ? 18.198 1.548 -14.925 1.00 93.62 87 VAL A O 1
ATOM 712 N N . SER A 1 88 ? 20.343 1.999 -15.374 1.00 95.12 88 SER A N 1
ATOM 713 C CA . SER A 1 88 ? 20.727 2.172 -13.969 1.00 95.12 88 SER A CA 1
ATOM 714 C C . SER A 1 88 ? 19.992 3.347 -13.312 1.00 95.12 88 SER A C 1
ATOM 716 O O . SER A 1 88 ? 19.406 3.201 -12.238 1.00 95.12 88 SER A O 1
ATOM 718 N N . ILE A 1 89 ? 19.955 4.505 -13.980 1.00 95.62 89 ILE A N 1
ATOM 719 C CA . ILE A 1 89 ? 19.232 5.688 -13.486 1.00 95.62 89 ILE A CA 1
ATOM 720 C C . ILE A 1 89 ? 17.729 5.404 -13.416 1.00 95.62 89 ILE A C 1
ATOM 722 O O . ILE A 1 89 ? 17.079 5.729 -12.419 1.00 95.62 89 ILE A O 1
ATOM 726 N N . GLU A 1 90 ? 17.181 4.764 -14.447 1.00 92.88 90 GLU A N 1
ATOM 727 C CA . GLU A 1 90 ? 15.784 4.345 -14.482 1.00 92.88 90 GLU A CA 1
ATOM 728 C C . GLU A 1 90 ? 15.443 3.427 -13.301 1.00 92.88 90 GLU A C 1
ATOM 730 O O . GLU A 1 90 ? 14.469 3.680 -12.594 1.00 92.88 90 GLU A O 1
ATOM 735 N N . ALA A 1 91 ? 16.283 2.436 -12.996 1.00 92.06 91 ALA A N 1
ATOM 736 C CA . ALA A 1 91 ? 16.078 1.525 -11.873 1.00 92.06 91 ALA A CA 1
ATOM 737 C C . ALA A 1 91 ? 16.046 2.244 -10.511 1.00 92.06 91 ALA A C 1
ATOM 739 O O . ALA A 1 91 ? 15.215 1.912 -9.657 1.00 92.06 91 ALA A O 1
ATOM 740 N N . VAL A 1 92 ? 16.901 3.252 -10.300 1.00 94.88 92 VAL A N 1
ATOM 741 C CA . VAL A 1 92 ? 16.892 4.073 -9.072 1.00 94.88 92 VAL A CA 1
ATOM 742 C C . VAL A 1 92 ? 15.591 4.874 -8.956 1.00 94.88 92 VAL A C 1
ATOM 744 O O . VAL A 1 92 ? 14.974 4.907 -7.883 1.00 94.88 92 VAL A O 1
ATOM 747 N N . LEU A 1 93 ? 15.132 5.479 -10.055 1.00 90.62 93 LEU A N 1
ATOM 748 C CA . LEU A 1 93 ? 13.864 6.212 -10.079 1.00 90.62 93 LEU A CA 1
ATOM 749 C C . LEU A 1 93 ? 12.684 5.272 -9.807 1.00 90.62 93 LEU A C 1
ATOM 751 O O . LEU A 1 93 ? 11.875 5.561 -8.924 1.00 90.62 93 LEU A O 1
ATOM 755 N N . LEU A 1 94 ? 12.617 4.123 -10.488 1.00 89.75 94 LEU A N 1
ATOM 756 C CA . LEU A 1 94 ? 11.579 3.107 -10.279 1.00 89.75 94 LEU A CA 1
ATOM 757 C C . LEU A 1 94 ? 11.538 2.645 -8.822 1.00 89.75 94 LEU A C 1
ATOM 759 O O . LEU A 1 94 ? 10.469 2.629 -8.218 1.00 89.75 94 LEU A O 1
ATOM 763 N N . SER A 1 95 ? 12.694 2.345 -8.229 1.00 91.31 95 SER A N 1
ATOM 764 C CA . SER A 1 95 ? 12.788 1.925 -6.826 1.00 91.31 95 SER A CA 1
ATOM 765 C C . SER A 1 95 ? 12.251 2.994 -5.874 1.00 91.31 95 SER A C 1
ATOM 767 O O . SER A 1 95 ? 11.498 2.688 -4.951 1.00 91.31 95 SER A O 1
ATOM 769 N N . THR A 1 96 ? 12.565 4.265 -6.132 1.00 89.94 96 THR A N 1
ATOM 770 C CA . THR A 1 96 ? 12.055 5.393 -5.337 1.00 89.94 96 THR A CA 1
ATOM 771 C C . THR A 1 96 ? 10.534 5.505 -5.440 1.00 89.94 96 THR A C 1
ATOM 773 O O . THR A 1 96 ? 9.848 5.632 -4.426 1.00 89.94 96 THR A O 1
ATOM 776 N N . PHE A 1 97 ? 9.974 5.397 -6.645 1.00 85.31 97 PHE A N 1
ATOM 777 C CA . PHE A 1 97 ? 8.524 5.433 -6.837 1.00 85.31 97 PHE A CA 1
ATOM 778 C C . PHE A 1 97 ? 7.816 4.221 -6.219 1.00 85.31 97 PHE A C 1
ATOM 780 O O . PHE A 1 97 ? 6.736 4.372 -5.640 1.00 85.31 97 PHE A O 1
ATOM 787 N N . VAL A 1 98 ? 8.428 3.035 -6.279 1.00 87.31 98 VAL A N 1
ATOM 788 C CA . VAL A 1 98 ? 7.940 1.833 -5.591 1.00 87.31 98 VAL A CA 1
ATOM 789 C C . VAL A 1 98 ? 7.918 2.057 -4.080 1.00 87.31 98 VAL A C 1
ATOM 791 O O . VAL A 1 98 ? 6.883 1.807 -3.465 1.00 87.31 98 VAL A O 1
ATOM 794 N N . LEU A 1 99 ? 8.988 2.602 -3.492 1.00 89.38 99 LEU A N 1
ATOM 795 C CA . LEU A 1 99 ? 9.042 2.945 -2.065 1.00 89.38 99 LEU A CA 1
ATOM 796 C C . LEU A 1 99 ? 7.968 3.970 -1.684 1.00 89.38 99 LEU A C 1
ATOM 798 O O . LEU A 1 99 ? 7.281 3.802 -0.678 1.00 89.38 99 LEU A O 1
ATOM 802 N N . MET A 1 100 ? 7.751 5.000 -2.507 1.00 84.12 100 MET A N 1
ATOM 803 C CA . MET A 1 100 ? 6.669 5.967 -2.284 1.00 84.12 100 MET A CA 1
ATOM 804 C C . MET A 1 100 ? 5.290 5.294 -2.321 1.00 84.12 100 MET A C 1
ATOM 806 O O . MET A 1 100 ? 4.449 5.561 -1.457 1.00 84.12 100 MET A O 1
ATOM 810 N N . LYS A 1 101 ? 5.050 4.393 -3.285 1.00 82.75 101 LYS A N 1
ATOM 811 C CA . LYS A 1 101 ? 3.799 3.625 -3.384 1.00 82.75 101 LYS A CA 1
ATOM 812 C C . LYS A 1 101 ? 3.613 2.717 -2.169 1.00 82.75 101 LYS A C 1
ATOM 814 O O . LYS A 1 101 ? 2.521 2.698 -1.606 1.00 82.75 101 LYS A O 1
ATOM 819 N N . GLN A 1 102 ? 4.661 2.011 -1.749 1.00 88.75 102 GLN A N 1
ATOM 820 C CA . GLN A 1 102 ? 4.656 1.155 -0.562 1.00 88.75 102 GLN A CA 1
ATOM 821 C C . GLN A 1 102 ? 4.351 1.958 0.702 1.00 88.75 102 GLN A C 1
ATOM 823 O O . GLN A 1 102 ? 3.425 1.602 1.421 1.00 88.75 102 GLN A O 1
ATOM 828 N N . ASN A 1 103 ? 5.025 3.090 0.922 1.00 88.69 103 ASN A N 1
ATOM 829 C CA . ASN A 1 103 ? 4.774 3.954 2.077 1.00 88.69 103 ASN A CA 1
ATOM 830 C C . ASN A 1 103 ? 3.320 4.470 2.092 1.00 88.69 103 ASN A C 1
ATOM 832 O O . ASN A 1 103 ? 2.646 4.456 3.120 1.00 88.69 103 ASN A O 1
ATOM 836 N N . ARG A 1 104 ? 2.775 4.849 0.925 1.00 84.81 104 ARG A N 1
ATOM 837 C CA . ARG A 1 104 ? 1.363 5.250 0.799 1.00 84.81 104 ARG A CA 1
ATOM 838 C C . ARG A 1 104 ? 0.395 4.101 1.097 1.00 84.81 104 ARG A C 1
ATOM 840 O O . ARG A 1 104 ? -0.640 4.343 1.715 1.00 84.81 104 ARG A O 1
ATOM 847 N N . MET A 1 105 ? 0.693 2.882 0.645 1.00 86.62 105 MET A N 1
ATOM 848 C CA . MET A 1 105 ? -0.124 1.703 0.952 1.00 86.62 105 MET A CA 1
ATOM 849 C C . MET A 1 105 ? -0.053 1.337 2.436 1.00 86.62 105 MET A C 1
ATOM 851 O O . MET A 1 105 ? -1.104 1.083 3.010 1.00 86.62 105 MET A O 1
ATOM 855 N N . SER A 1 106 ? 1.131 1.402 3.054 1.00 91.19 106 SER A N 1
ATOM 856 C CA . SER A 1 106 ? 1.326 1.158 4.490 1.00 91.19 106 SER A CA 1
ATOM 857 C C . SER A 1 106 ? 0.484 2.115 5.322 1.00 91.19 106 SER A C 1
ATOM 859 O O . SER A 1 106 ? -0.376 1.675 6.066 1.00 91.19 106 SER A O 1
ATOM 861 N N . ARG A 1 107 ? 0.584 3.429 5.076 1.00 86.56 107 ARG A N 1
ATOM 862 C CA . ARG A 1 107 ? -0.220 4.423 5.808 1.00 86.56 107 ARG A CA 1
ATOM 863 C C . ARG A 1 107 ? -1.728 4.188 5.696 1.00 86.56 107 ARG A C 1
ATOM 865 O O . ARG A 1 107 ? -2.467 4.468 6.632 1.00 86.56 107 ARG A O 1
ATOM 872 N N . ARG A 1 108 ? -2.205 3.715 4.537 1.00 85.25 108 ARG A N 1
ATOM 873 C CA . ARG A 1 108 ? -3.620 3.353 4.348 1.00 85.25 108 ARG A CA 1
ATOM 874 C C . ARG A 1 108 ? -3.981 2.054 5.068 1.00 85.25 108 ARG A C 1
ATOM 876 O O . ARG A 1 108 ? -5.117 1.937 5.514 1.00 85.25 108 ARG A O 1
ATOM 883 N N . ALA A 1 109 ? -3.063 1.094 5.135 1.00 91.00 109 ALA A N 1
ATOM 884 C CA . ALA A 1 109 ? -3.241 -0.138 5.891 1.00 91.00 109 ALA A CA 1
ATOM 885 C C . ALA A 1 109 ? -3.343 0.167 7.392 1.00 91.00 109 ALA A C 1
ATOM 887 O O . ALA A 1 109 ? -4.346 -0.209 7.983 1.00 91.00 109 ALA A O 1
A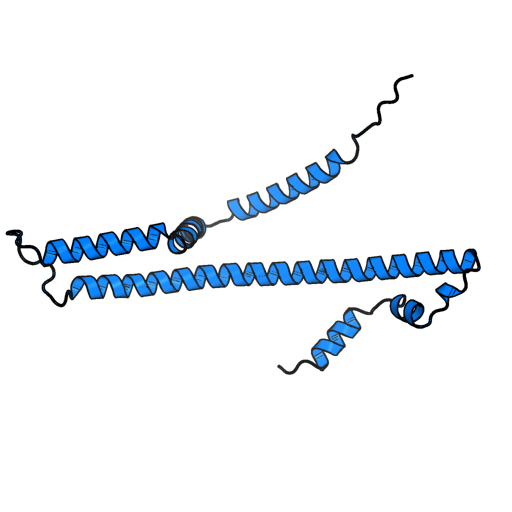TOM 888 N N . ASP A 1 110 ? -2.430 0.971 7.945 1.00 90.12 110 ASP A N 1
ATOM 889 C CA . ASP A 1 110 ? -2.446 1.383 9.358 1.00 90.12 110 ASP A CA 1
ATOM 890 C C . ASP A 1 110 ? -3.763 2.096 9.724 1.00 90.12 110 ASP A C 1
ATOM 892 O O . ASP A 1 110 ? -4.382 1.844 10.755 1.00 90.12 110 ASP A O 1
ATOM 896 N N . GLN A 1 111 ? -4.252 2.981 8.845 1.00 84.06 111 GLN A N 1
ATOM 897 C CA . GLN A 1 111 ? -5.545 3.648 9.038 1.00 84.06 111 GLN A CA 1
ATOM 898 C C . GLN A 1 111 ? -6.723 2.669 9.037 1.00 84.06 111 GLN A C 1
ATOM 900 O O . GLN A 1 111 ? -7.652 2.839 9.826 1.00 84.06 111 GLN A O 1
ATOM 905 N N . ARG A 1 112 ? -6.711 1.674 8.143 1.00 86.81 112 ARG A N 1
ATOM 906 C CA . ARG A 1 112 ? -7.750 0.635 8.098 1.00 86.81 112 ARG A CA 1
ATOM 907 C C . ARG A 1 112 ? -7.702 -0.235 9.342 1.00 86.81 112 ARG A C 1
ATOM 909 O O . ARG A 1 112 ? -8.747 -0.469 9.923 1.00 86.81 112 ARG A O 1
ATOM 916 N N . GLU A 1 113 ? -6.513 -0.614 9.790 1.00 90.56 113 GLU A N 1
ATOM 917 C CA . GLU A 1 113 ? -6.321 -1.393 11.010 1.00 90.56 113 GLU A CA 1
ATOM 918 C C . GLU A 1 113 ? -6.885 -0.667 12.240 1.00 90.56 113 GLU A C 1
ATOM 920 O O . GLU A 1 113 ? -7.637 -1.252 13.016 1.00 90.56 113 GLU A O 1
ATOM 925 N N . HIS A 1 114 ? -6.624 0.636 12.380 1.00 83.88 114 HIS A N 1
ATOM 926 C CA . HIS A 1 114 ? -7.214 1.431 13.460 1.00 83.88 114 HIS A CA 1
ATOM 927 C C . HIS A 1 114 ? -8.744 1.523 13.395 1.00 83.88 114 HIS A C 1
ATOM 929 O O . HIS A 1 114 ? -9.394 1.547 14.443 1.00 83.88 114 HIS A O 1
ATOM 935 N N . LEU A 1 115 ? -9.324 1.617 12.196 1.00 84.44 115 LEU A N 1
ATOM 936 C CA . LEU A 1 115 ? -10.778 1.629 12.018 1.00 84.44 115 LEU A CA 1
ATOM 937 C C . LEU A 1 115 ? -11.390 0.259 12.322 1.00 84.44 115 LEU A C 1
ATOM 939 O O . LEU A 1 115 ? -12.393 0.193 13.027 1.00 84.44 115 LEU A O 1
ATOM 943 N N . ASP A 1 116 ? -10.772 -0.817 11.839 1.00 88.44 116 ASP A N 1
ATOM 944 C CA . ASP A 1 116 ? -11.210 -2.191 12.084 1.00 88.44 116 ASP A CA 1
ATOM 945 C C . ASP A 1 116 ? -11.156 -2.517 13.580 1.00 88.44 116 ASP A C 1
ATOM 947 O O . ASP A 1 116 ? -12.105 -3.090 14.115 1.00 88.44 116 ASP A O 1
ATOM 951 N N . LEU A 1 117 ? -10.108 -2.066 14.282 1.00 87.69 117 LEU A N 1
ATOM 952 C CA . LEU A 1 117 ? -10.031 -2.157 15.738 1.00 87.69 117 LEU A CA 1
ATOM 953 C C . LEU A 1 117 ? -11.215 -1.436 16.392 1.00 87.69 117 LEU A C 1
ATOM 955 O O . LEU A 1 117 ? -11.930 -2.045 17.178 1.00 87.69 117 LEU A O 1
ATOM 959 N N . GLN A 1 118 ? -11.478 -0.174 16.042 1.00 83.75 118 GLN A N 1
ATOM 960 C CA . GLN A 1 118 ? -12.602 0.582 16.615 1.00 83.75 118 GLN A CA 1
ATOM 961 C C . GLN A 1 118 ? -13.963 -0.083 16.362 1.00 83.75 118 GLN A C 1
ATOM 963 O O . GLN A 1 118 ? -14.790 -0.143 17.270 1.00 83.75 118 GLN A O 1
ATOM 968 N N . ILE A 1 119 ? -14.198 -0.599 15.152 1.00 85.25 119 ILE A N 1
ATOM 969 C CA . ILE A 1 119 ? -15.431 -1.322 14.810 1.00 85.25 119 ILE A CA 1
ATOM 970 C C . ILE A 1 119 ? -15.556 -2.595 15.646 1.00 85.25 119 ILE A C 1
ATOM 972 O O . ILE A 1 119 ? -16.650 -2.902 16.122 1.00 85.25 119 ILE A O 1
ATOM 976 N N . ASN A 1 120 ? -14.458 -3.326 15.839 1.00 87.62 120 ASN A N 1
ATOM 977 C CA . ASN A 1 120 ? -14.453 -4.537 16.650 1.00 87.62 120 ASN A CA 1
ATOM 978 C C . ASN A 1 120 ? -14.792 -4.224 18.115 1.00 87.62 120 ASN A C 1
ATOM 980 O O . ASN A 1 120 ? -15.701 -4.830 18.671 1.00 87.62 120 ASN A O 1
ATOM 984 N N . LEU A 1 121 ? -14.167 -3.195 18.695 1.00 85.44 121 LEU A N 1
ATOM 985 C CA . LEU A 1 121 ? -14.457 -2.754 20.063 1.00 85.44 121 LEU A CA 1
ATOM 986 C C . LEU A 1 121 ? -15.916 -2.320 20.239 1.00 85.44 121 LEU A C 1
ATOM 988 O O . LEU A 1 121 ? -16.565 -2.687 21.216 1.00 85.44 121 LEU A O 1
ATOM 992 N N . LEU A 1 122 ? -16.459 -1.571 19.276 1.00 85.62 122 LEU A N 1
ATOM 993 C CA . LEU A 1 122 ? -17.871 -1.193 19.293 1.00 85.62 122 LEU A CA 1
ATOM 994 C C . LEU A 1 122 ? -18.782 -2.425 19.194 1.00 85.62 122 LEU A C 1
ATOM 996 O O . LEU A 1 122 ? -19.754 -2.532 19.937 1.00 85.62 122 LEU A O 1
ATOM 1000 N N . SER A 1 123 ? -18.450 -3.369 18.312 1.00 87.75 123 SER A N 1
ATOM 1001 C CA . SER A 1 123 ? -19.202 -4.619 18.151 1.00 87.75 123 SER A CA 1
ATOM 1002 C C . SER A 1 123 ? -19.186 -5.444 19.439 1.00 87.75 123 SER A C 1
ATOM 1004 O O . SER A 1 123 ? -20.216 -5.986 19.832 1.00 87.75 123 SER A O 1
ATOM 1006 N N . GLU A 1 124 ? -18.052 -5.503 20.135 1.00 86.62 124 GLU A N 1
ATOM 1007 C CA . GLU A 1 124 ? -17.928 -6.167 21.433 1.00 86.62 124 GLU A CA 1
ATOM 1008 C C . GLU A 1 124 ? -18.791 -5.488 22.510 1.00 86.62 124 GLU A C 1
ATOM 1010 O O . GLU A 1 124 ? -19.510 -6.166 23.253 1.00 86.62 124 GLU A O 1
ATOM 1015 N N . GLN A 1 125 ? -18.806 -4.152 22.557 1.00 85.19 125 GLN A N 1
ATOM 1016 C CA . GLN A 1 125 ? -19.681 -3.394 23.457 1.00 85.19 125 GLN A CA 1
ATOM 1017 C C . GLN A 1 125 ? -21.164 -3.657 23.163 1.00 85.19 125 GLN A C 1
ATOM 1019 O O . GLN A 1 125 ? -21.944 -3.912 24.086 1.00 85.19 125 GLN A O 1
ATOM 1024 N N . GLU A 1 126 ? -21.570 -3.634 21.893 1.00 86.31 126 GLU A N 1
ATOM 1025 C CA . GLU A 1 126 ? -22.944 -3.931 21.476 1.00 86.31 126 GLU A CA 1
ATOM 1026 C C . GLU A 1 126 ? -23.341 -5.373 21.817 1.00 86.31 126 GLU A C 1
ATOM 1028 O O . GLU A 1 126 ? -24.419 -5.592 22.377 1.00 86.31 126 GLU A O 1
ATOM 1033 N N . LEU A 1 127 ? -22.464 -6.350 21.563 1.00 89.00 127 LEU A N 1
ATOM 1034 C CA . LEU A 1 127 ? -22.665 -7.753 21.941 1.00 89.00 127 LEU A CA 1
ATOM 1035 C C . LEU A 1 127 ? -22.827 -7.908 23.453 1.00 89.00 127 LEU A C 1
ATOM 1037 O O . LEU A 1 127 ? -23.758 -8.579 23.900 1.00 89.00 127 LEU A O 1
ATOM 1041 N N . THR A 1 128 ? -21.989 -7.237 24.242 1.00 86.50 128 THR A N 1
ATOM 1042 C CA . THR A 1 128 ? -22.090 -7.235 25.707 1.00 86.50 128 THR A CA 1
ATOM 1043 C C . THR A 1 128 ? -23.438 -6.672 26.157 1.00 86.50 128 THR A C 1
ATOM 1045 O O . THR A 1 128 ? -24.126 -7.279 26.982 1.00 86.50 128 THR A O 1
ATOM 1048 N N . LYS A 1 129 ? -23.881 -5.543 25.584 1.00 85.25 129 LYS A N 1
ATOM 1049 C CA . LYS A 1 129 ? -25.194 -4.954 25.900 1.00 85.25 129 LYS A CA 1
ATOM 1050 C C . LYS A 1 129 ? -26.343 -5.872 25.489 1.00 85.25 129 LYS A C 1
ATOM 1052 O O . LYS A 1 129 ? -27.288 -6.038 26.261 1.00 85.25 129 LYS A O 1
ATOM 1057 N N . LEU A 1 130 ? -26.269 -6.508 24.322 1.00 88.81 130 LEU A N 1
ATOM 1058 C CA . LEU A 1 130 ? -27.265 -7.488 23.883 1.00 88.81 130 LEU A CA 1
ATOM 1059 C C . LEU A 1 130 ? -27.317 -8.695 24.821 1.00 88.81 130 LEU A C 1
ATOM 1061 O O . LEU A 1 130 ? -28.411 -9.151 25.167 1.00 88.81 130 LEU A O 1
ATOM 1065 N N . LEU A 1 131 ? -26.166 -9.179 25.287 1.00 87.81 131 LEU A N 1
ATOM 1066 C CA . LEU A 1 131 ? -26.090 -10.277 26.243 1.00 87.81 131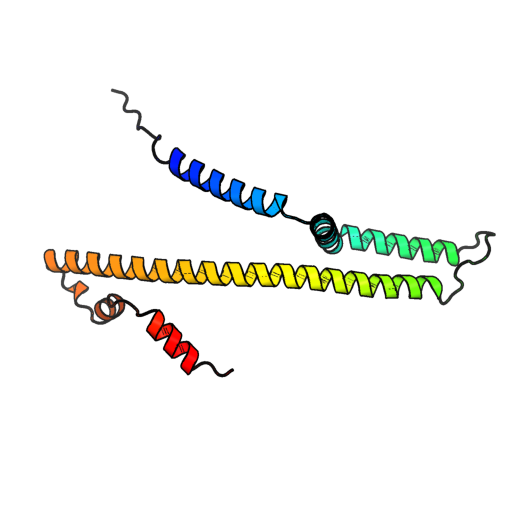 LEU A CA 1
ATOM 1067 C C . LEU A 1 131 ? -26.722 -9.885 27.582 1.00 87.81 131 LEU A C 1
ATOM 1069 O O . LEU A 1 131 ? -27.544 -10.633 28.110 1.00 87.81 131 LEU A O 1
ATOM 1073 N N . GLN A 1 132 ? -26.424 -8.686 28.091 1.00 84.62 132 GLN A N 1
ATOM 1074 C CA . GLN A 1 132 ? -27.040 -8.136 29.304 1.00 84.62 132 GLN A CA 1
ATOM 1075 C C . GLN A 1 132 ? -28.569 -8.042 29.174 1.00 84.62 132 GLN A C 1
ATOM 1077 O O . GLN A 1 132 ? -29.293 -8.516 30.051 1.00 84.62 132 GLN A O 1
ATOM 1082 N N . LEU A 1 133 ? -29.077 -7.493 28.067 1.00 88.12 133 LEU A N 1
ATOM 1083 C CA . LEU A 1 133 ? -30.519 -7.398 27.811 1.00 88.12 133 LEU A CA 1
ATOM 1084 C C . LEU A 1 133 ? -31.180 -8.778 27.697 1.00 88.12 133 LEU A C 1
ATOM 1086 O O . LEU A 1 133 ? -32.257 -8.997 28.254 1.00 88.12 133 LEU A O 1
ATOM 1090 N N . THR A 1 134 ? -30.527 -9.722 27.019 1.00 88.25 134 THR A N 1
ATOM 1091 C CA . THR A 1 134 ? -31.030 -11.094 26.867 1.00 88.25 134 THR A CA 1
ATOM 1092 C C . THR A 1 134 ? -31.083 -11.807 28.216 1.00 88.25 134 THR A C 1
ATOM 1094 O O . THR A 1 134 ? -32.083 -12.453 28.525 1.00 88.25 134 THR A O 1
ATOM 1097 N N . ARG A 1 135 ? -30.068 -11.630 29.073 1.00 84.50 135 ARG A N 1
ATOM 1098 C CA . ARG A 1 135 ? -30.072 -12.156 30.447 1.00 84.50 135 ARG A CA 1
ATOM 1099 C C . ARG A 1 135 ? -31.230 -11.593 31.267 1.00 84.50 135 ARG A C 1
ATOM 1101 O O . ARG A 1 135 ? -31.950 -12.371 31.884 1.00 84.50 135 ARG A O 1
ATOM 1108 N N . LEU A 1 136 ? -31.456 -10.278 31.218 1.00 85.44 136 LEU A N 1
ATOM 1109 C CA . LEU A 1 136 ? -32.582 -9.637 31.911 1.00 85.44 136 LEU A CA 1
ATOM 1110 C C . LEU A 1 136 ? -33.940 -10.197 31.450 1.00 85.44 136 LEU A C 1
ATOM 1112 O O . LEU A 1 136 ? -34.837 -10.408 32.270 1.00 85.44 136 LEU A O 1
ATOM 1116 N N . LEU A 1 137 ? -34.099 -10.471 30.151 1.00 87.06 137 LEU A N 1
ATOM 1117 C CA . LEU A 1 137 ? -35.301 -11.110 29.607 1.00 87.06 137 LEU A CA 1
ATOM 1118 C C . LEU A 1 137 ? -35.453 -12.556 30.099 1.00 87.06 137 LEU A C 1
ATOM 1120 O O . LEU A 1 137 ? -36.529 -12.928 30.567 1.00 87.06 137 LEU A O 1
ATOM 1124 N N . CYS A 1 138 ? -34.391 -13.359 30.039 1.00 86.50 138 CYS A N 1
ATOM 1125 C CA . CYS A 1 138 ? -34.407 -14.743 30.513 1.00 86.50 138 CYS A CA 1
ATOM 1126 C C . CYS A 1 138 ? -34.719 -14.841 32.011 1.00 86.50 138 CYS A C 1
ATOM 1128 O O . CYS A 1 138 ? -35.547 -15.662 32.406 1.00 86.50 138 CYS A O 1
ATOM 1130 N N . GLU A 1 139 ? -34.125 -13.973 32.836 1.00 83.06 139 GLU A N 1
ATOM 1131 C CA . GLU A 1 139 ? -34.408 -13.891 34.274 1.00 83.06 139 GLU A CA 1
ATOM 1132 C C . GLU A 1 139 ? -35.879 -13.555 34.537 1.00 83.06 139 GLU A C 1
ATOM 1134 O O . GLU A 1 139 ? -36.529 -14.219 35.347 1.00 83.06 139 GLU A O 1
ATOM 1139 N N . ARG A 1 140 ? -36.440 -12.585 33.803 1.00 86.19 140 ARG A N 1
ATOM 1140 C CA . ARG A 1 140 ? -37.863 -12.223 33.895 1.00 86.19 140 ARG A CA 1
ATOM 1141 C C . ARG A 1 140 ? -38.793 -13.375 33.504 1.00 86.19 140 ARG A C 1
ATOM 1143 O O . ARG A 1 140 ? -39.882 -13.483 34.065 1.00 86.19 140 ARG A O 1
ATOM 1150 N N . HIS A 1 141 ? -38.386 -14.214 32.555 1.00 87.44 141 HIS A N 1
ATOM 1151 C CA . HIS A 1 141 ? -39.169 -15.354 32.071 1.00 87.44 141 HIS A CA 1
ATOM 1152 C C . HIS A 1 141 ? -38.881 -16.674 32.806 1.00 87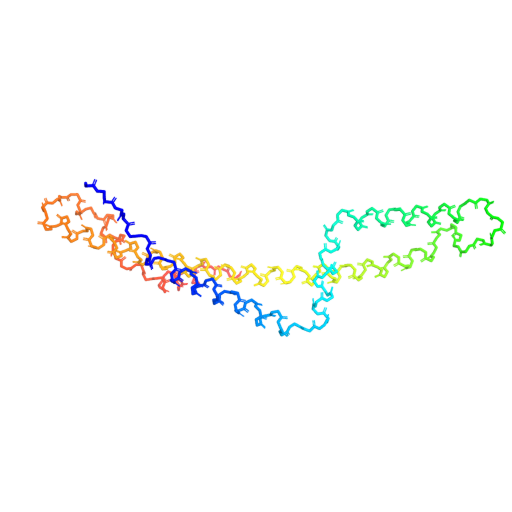.44 141 HIS A C 1
ATOM 1154 O O . HIS A 1 141 ? -39.480 -17.693 32.467 1.00 87.44 141 HIS A O 1
ATOM 1160 N N . GLY A 1 142 ? -38.014 -16.670 33.825 1.00 81.06 142 GLY A N 1
ATOM 1161 C CA . GLY A 1 142 ? -37.694 -17.862 34.617 1.00 81.06 142 GLY A CA 1
ATOM 1162 C C . GLY A 1 142 ? -36.871 -18.917 33.868 1.00 81.06 142 GLY A C 1
ATOM 1163 O O . GLY A 1 142 ? -36.883 -20.082 34.260 1.00 81.06 142 GLY A O 1
ATOM 1164 N N . ILE A 1 143 ? -36.168 -18.527 32.801 1.00 80.25 143 ILE A N 1
ATOM 1165 C CA . ILE A 1 143 ? -35.331 -19.415 31.984 1.00 80.25 143 ILE A CA 1
ATOM 1166 C C . ILE A 1 143 ? -33.999 -19.640 32.714 1.00 80.25 143 ILE A C 1
ATOM 1168 O O . ILE A 1 143 ? -33.266 -18.691 33.001 1.00 80.25 143 ILE A O 1
ATOM 1172 N N . VAL A 1 144 ? -33.698 -20.896 33.056 1.00 66.31 144 VAL A N 1
ATOM 1173 C CA . VAL A 1 144 ? -32.582 -21.265 33.949 1.00 66.31 144 VAL A CA 1
ATOM 1174 C C . VAL A 1 144 ? -31.233 -21.229 33.223 1.00 66.31 144 VAL A C 1
ATOM 1176 O O . VAL A 1 144 ? -30.219 -20.931 33.857 1.00 66.31 144 VAL A O 1
ATOM 1179 N N . GLU A 1 145 ? -31.207 -21.425 31.900 1.00 65.88 145 GLU A N 1
ATOM 1180 C CA . GLU A 1 145 ? -29.981 -21.418 31.087 1.00 65.88 145 GLU A CA 1
ATOM 1181 C C . GLU A 1 145 ? -29.225 -20.072 31.109 1.00 65.88 145 GLU A C 1
ATOM 1183 O O . GLU A 1 145 ? -28.020 -20.037 30.881 1.00 65.88 145 GLU A O 1
ATOM 1188 N N . ALA A 1 146 ? -29.874 -18.958 31.470 1.00 58.97 146 ALA A N 1
ATOM 1189 C CA . ALA A 1 146 ? -29.209 -17.655 31.614 1.00 58.97 146 ALA A CA 1
ATOM 1190 C C . ALA A 1 146 ? -28.304 -17.531 32.859 1.00 58.97 146 ALA A C 1
ATOM 1192 O O . ALA A 1 146 ? -27.633 -16.510 33.041 1.00 58.97 146 ALA A O 1
ATOM 1193 N N . ARG A 1 147 ? -28.268 -18.552 33.728 1.00 59.03 147 ARG A N 1
ATOM 1194 C CA . ARG A 1 147 ? -27.378 -18.607 34.902 1.00 59.03 147 ARG A CA 1
ATOM 1195 C C . ARG A 1 147 ? -26.009 -19.219 34.623 1.00 59.03 147 ARG A C 1
ATOM 1197 O O . ARG A 1 147 ? -25.233 -19.323 35.566 1.00 59.03 147 ARG A O 1
ATOM 1204 N N . ASP A 1 148 ? -25.709 -19.596 33.381 1.00 74.81 148 ASP A N 1
ATOM 1205 C CA . ASP A 1 148 ? -24.378 -20.088 33.024 1.00 74.81 148 ASP A CA 1
ATOM 1206 C C . ASP A 1 148 ? -23.297 -19.052 33.402 1.00 74.81 148 ASP A C 1
ATOM 1208 O O . ASP A 1 148 ? -23.419 -17.853 33.106 1.00 74.81 148 ASP A O 1
ATOM 1212 N N . GLU A 1 149 ? -22.264 -19.523 34.102 1.00 72.12 149 GLU A N 1
ATOM 1213 C CA . GLU A 1 149 ? -21.140 -18.722 34.586 1.00 72.12 149 GLU A CA 1
ATOM 1214 C C . GLU A 1 149 ? -20.341 -18.152 33.400 1.00 72.12 149 GLU A C 1
ATOM 1216 O O . GLU A 1 149 ? -19.937 -16.991 33.455 1.00 72.12 149 GLU A O 1
ATOM 1221 N N . GLN A 1 150 ? -20.234 -18.887 32.281 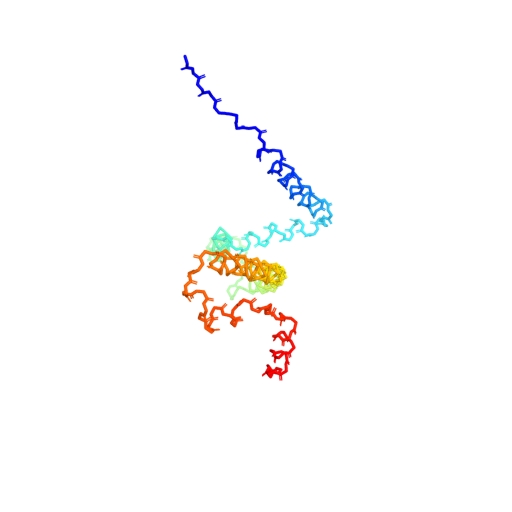1.00 70.38 150 GLN A N 1
ATOM 1222 C CA . GLN A 1 150 ? -19.564 -18.415 31.056 1.00 70.38 150 GLN A CA 1
ATOM 1223 C C . GLN A 1 150 ? -20.300 -17.224 30.436 1.00 70.38 150 GLN A C 1
ATOM 1225 O O . GLN A 1 150 ? -19.706 -16.203 30.098 1.00 70.38 150 GLN A O 1
ATOM 1230 N N . VAL A 1 151 ? -21.630 -17.301 30.354 1.00 70.31 151 VAL A N 1
ATOM 1231 C CA . VAL A 1 151 ? -22.474 -16.207 29.843 1.00 70.31 151 VAL A CA 1
ATOM 1232 C C . VAL A 1 151 ? -22.450 -15.005 30.791 1.00 70.31 151 VAL A C 1
ATOM 1234 O O . VAL A 1 151 ? -22.764 -13.882 30.400 1.00 70.31 151 VAL A O 1
ATOM 1237 N N . LYS A 1 152 ? -22.146 -15.217 32.074 1.00 69.88 152 LYS A N 1
ATOM 1238 C CA . LYS A 1 152 ? -22.069 -14.152 33.085 1.00 69.88 152 LYS A CA 1
ATOM 1239 C C . LYS A 1 152 ? -20.737 -13.436 33.024 1.00 69.88 152 LYS A C 1
ATOM 1241 O O . LYS A 1 152 ? -20.699 -12.228 33.221 1.00 69.88 152 LYS A O 1
ATOM 1246 N N . GLU A 1 153 ? -19.679 -14.179 32.741 1.00 72.88 153 GLU A N 1
ATOM 1247 C CA . GLU A 1 153 ? -18.348 -13.654 32.489 1.00 72.88 153 GLU A CA 1
ATOM 1248 C C . GLU A 1 153 ? -18.320 -12.818 31.207 1.00 72.88 153 GLU A C 1
ATOM 1250 O O . GLU A 1 153 ? -17.945 -11.654 31.276 1.00 72.88 153 GLU A O 1
ATOM 1255 N N . LEU A 1 154 ? -18.863 -13.335 30.099 1.00 70.88 154 LEU A N 1
ATOM 1256 C CA . LEU A 1 154 ? -18.970 -12.616 28.818 1.00 70.88 154 LEU A CA 1
ATOM 1257 C C . LEU A 1 154 ? -19.904 -11.391 28.856 1.00 70.88 154 LEU A C 1
ATOM 1259 O O . LEU A 1 154 ? -19.838 -10.537 27.981 1.00 70.88 154 LEU A O 1
ATOM 1263 N N . ALA A 1 155 ? -20.822 -11.315 29.828 1.00 68.00 155 ALA A N 1
ATOM 1264 C CA . ALA A 1 155 ? -21.726 -10.171 29.997 1.00 68.00 155 ALA A CA 1
ATOM 1265 C C . ALA A 1 155 ? -21.139 -9.058 30.874 1.00 68.00 155 ALA A C 1
ATOM 1267 O O . ALA A 1 155 ? -21.752 -7.989 30.994 1.00 68.00 155 ALA A O 1
ATOM 1268 N N . LYS A 1 156 ? -19.997 -9.303 31.527 1.00 74.12 156 LYS A N 1
ATOM 1269 C CA . LYS A 1 156 ? -19.230 -8.224 32.148 1.00 74.12 156 LYS A CA 1
ATOM 1270 C C . LYS A 1 156 ? -18.670 -7.371 31.020 1.00 74.12 156 LYS A C 1
ATOM 1272 O O . LYS A 1 156 ? -18.281 -7.902 29.990 1.00 74.12 156 LYS A O 1
ATOM 1277 N N . GLU A 1 157 ? -18.676 -6.054 31.203 1.00 64.62 157 GLU A N 1
ATOM 1278 C CA . GLU A 1 157 ? -17.988 -5.177 30.261 1.00 64.62 157 GLU A CA 1
ATOM 1279 C C . GLU A 1 157 ? -16.530 -5.619 30.200 1.00 64.62 157 GLU A C 1
ATOM 1281 O O . GLU A 1 157 ? -15.820 -5.553 31.206 1.00 64.62 157 GLU A O 1
ATOM 1286 N N . THR A 1 158 ? -16.108 -6.119 29.040 1.00 62.81 158 THR A N 1
ATOM 1287 C CA . THR A 1 158 ? -14.692 -6.269 28.760 1.00 62.81 158 THR A CA 1
ATOM 1288 C C . THR A 1 158 ? -14.108 -4.866 28.849 1.00 62.81 158 THR A C 1
ATOM 1290 O O . THR A 1 158 ? -14.440 -3.997 28.041 1.00 62.81 158 THR A O 1
ATOM 1293 N N . ALA A 1 159 ? -13.299 -4.602 29.874 1.00 63.00 159 ALA A N 1
ATOM 1294 C CA . ALA A 1 159 ? -12.548 -3.363 29.958 1.00 63.00 159 ALA A CA 1
ATOM 1295 C C . ALA A 1 159 ? -11.468 -3.439 28.878 1.00 63.00 159 ALA A C 1
ATOM 1297 O O . ALA A 1 159 ? -10.373 -3.952 29.095 1.00 63.00 159 ALA A O 1
ATOM 1298 N N . VAL A 1 160 ? -11.816 -2.994 27.675 1.00 59.97 160 VAL A N 1
ATOM 1299 C CA . VAL A 1 160 ? -10.927 -2.950 26.514 1.00 59.97 160 VAL A CA 1
ATOM 1300 C C . VAL A 1 160 ? -9.628 -2.226 26.868 1.00 59.97 160 VAL A C 1
ATOM 1302 O O . VAL A 1 160 ? -8.554 -2.650 26.454 1.00 59.97 160 VAL A O 1
ATOM 1305 N N . GLU A 1 161 ? -9.708 -1.181 27.691 1.00 57.12 161 GLU A N 1
ATOM 1306 C CA . GLU A 1 161 ? -8.564 -0.473 28.258 1.00 57.12 161 GLU A CA 1
ATOM 1307 C C . GLU A 1 161 ? -7.685 -1.365 29.152 1.00 57.12 161 GLU A C 1
ATOM 1309 O O . GLU A 1 161 ? -6.463 -1.270 29.083 1.00 57.12 161 GLU A O 1
ATOM 1314 N N . GLU A 1 162 ? -8.276 -2.260 29.948 1.00 59.97 162 GLU A N 1
ATOM 1315 C CA . GLU A 1 162 ? -7.550 -3.200 30.816 1.00 59.97 162 GLU A CA 1
ATOM 1316 C C . GLU A 1 162 ? -6.881 -4.307 29.987 1.00 59.97 162 GLU A C 1
ATOM 1318 O O . GLU A 1 162 ? -5.729 -4.664 30.240 1.00 59.97 162 GLU A O 1
ATOM 1323 N N . LEU A 1 163 ? -7.547 -4.792 28.932 1.00 64.50 163 LEU A N 1
ATOM 1324 C CA . LEU A 1 163 ? -6.938 -5.698 27.955 1.00 64.50 163 LEU A CA 1
ATOM 1325 C C . LEU A 1 163 ? -5.815 -5.015 27.173 1.00 64.50 163 LEU A C 1
ATOM 1327 O O . LEU A 1 163 ? -4.763 -5.620 27.002 1.00 64.50 163 LEU A O 1
ATOM 1331 N N . ALA A 1 164 ? -5.991 -3.766 26.738 1.00 61.16 164 ALA A N 1
ATOM 1332 C CA . ALA A 1 164 ? -4.962 -3.005 26.035 1.00 61.16 164 ALA A CA 1
ATOM 1333 C C . ALA A 1 164 ? -3.743 -2.726 26.932 1.00 61.16 164 ALA A C 1
ATOM 1335 O O . ALA A 1 164 ? -2.606 -2.858 26.472 1.00 61.16 164 ALA A O 1
ATOM 1336 N N . GLU A 1 165 ? -3.949 -2.395 28.212 1.00 62.97 165 GLU A N 1
ATOM 1337 C CA . GLU A 1 165 ? -2.857 -2.267 29.187 1.00 62.97 165 GLU A CA 1
ATOM 1338 C C . GLU A 1 165 ? -2.156 -3.603 29.453 1.00 62.97 165 GLU A C 1
ATOM 1340 O O . GLU A 1 165 ? -0.925 -3.646 29.500 1.00 62.97 165 GLU A O 1
ATOM 1345 N N . THR A 1 166 ? -2.910 -4.697 29.583 1.00 66.38 166 THR A N 1
ATOM 1346 C CA . THR A 1 166 ? -2.349 -6.039 29.805 1.00 66.38 166 THR A CA 1
ATOM 1347 C C . THR A 1 166 ? -1.548 -6.504 28.589 1.00 66.38 166 THR A C 1
ATOM 1349 O O . THR A 1 166 ? -0.413 -6.952 28.739 1.00 66.38 166 THR A O 1
ATOM 1352 N N . LEU A 1 167 ? -2.065 -6.303 27.373 1.00 66.31 167 LEU A N 1
ATOM 1353 C CA . LEU A 1 167 ? -1.363 -6.638 26.133 1.00 66.31 167 LEU A CA 1
ATOM 1354 C C . LEU A 1 167 ? -0.063 -5.835 25.993 1.00 66.31 167 LEU A C 1
ATOM 1356 O O . LEU A 1 167 ? 0.979 -6.392 25.660 1.00 66.31 167 LEU A O 1
ATOM 1360 N N . LYS A 1 168 ? -0.097 -4.533 26.308 1.00 65.25 168 LYS A N 1
ATOM 1361 C CA . LYS A 1 168 ? 1.084 -3.656 26.268 1.00 65.25 168 LYS A CA 1
ATOM 1362 C C . LYS A 1 168 ? 2.131 -4.016 27.326 1.00 65.25 168 LYS A C 1
ATOM 1364 O O . LYS A 1 168 ? 3.306 -3.714 27.148 1.00 65.25 168 LYS A O 1
ATOM 1369 N N . ARG A 1 169 ? 1.712 -4.634 28.430 1.00 72.12 169 ARG A N 1
ATOM 1370 C CA . ARG A 1 169 ? 2.591 -5.098 29.508 1.00 72.12 169 ARG A CA 1
ATOM 1371 C C . ARG A 1 169 ? 3.222 -6.463 29.215 1.00 72.12 169 ARG A C 1
ATOM 1373 O O . ARG A 1 169 ? 4.287 -6.742 29.760 1.00 72.12 169 ARG A O 1
ATOM 1380 N N . GLU A 1 170 ? 2.586 -7.290 28.385 1.00 75.62 170 GLU A N 1
ATOM 1381 C CA . GLU A 1 170 ? 3.064 -8.636 28.035 1.00 75.62 170 GLU A CA 1
ATOM 1382 C C . GLU A 1 170 ? 3.725 -8.752 26.651 1.00 75.62 170 GLU A C 1
ATOM 1384 O O . GLU A 1 170 ? 4.438 -9.728 26.414 1.00 75.62 170 GLU A O 1
ATOM 1389 N N . MET A 1 171 ? 3.552 -7.784 25.742 1.00 49.81 171 MET A N 1
ATOM 1390 C CA . MET A 1 171 ? 4.302 -7.767 24.480 1.00 49.81 171 MET A CA 1
ATOM 1391 C C . MET A 1 171 ? 5.767 -7.351 24.724 1.00 49.81 171 MET A C 1
ATOM 1393 O O . MET A 1 171 ? 5.998 -6.263 25.253 1.00 49.81 171 MET A O 1
ATOM 1397 N N . PRO A 1 172 ? 6.763 -8.174 24.342 1.00 53.16 172 PRO A N 1
ATOM 1398 C CA . PRO A 1 172 ? 8.145 -7.723 24.257 1.00 53.16 172 PRO A CA 1
ATOM 1399 C C . PRO A 1 172 ? 8.300 -6.777 23.057 1.00 53.16 172 PRO A C 1
ATOM 1401 O O . PRO A 1 172 ? 7.674 -7.012 22.022 1.00 53.16 172 PRO A O 1
ATOM 1404 N N . ASP A 1 173 ? 9.109 -5.727 23.233 1.00 53.38 173 ASP A N 1
ATOM 1405 C CA . ASP A 1 173 ? 9.465 -4.742 22.194 1.00 53.38 173 ASP A CA 1
ATOM 1406 C C . ASP A 1 173 ? 9.924 -5.384 20.868 1.00 53.38 173 ASP A C 1
ATOM 1408 O O . ASP A 1 173 ? 10.675 -6.392 20.910 1.00 53.38 173 ASP A O 1
#